Protein AF-A0A8T4TJN5-F1 (afdb_monomer_lite)

Foldseek 3Di:
DPQQQDPQNVLLVLADEEAEDPAACVQCVPPPQPVVLVVLSNDNVCSSPCQSFVFDDDDPQKTKTKHDRPDGVDLQAWIFIWIRHRNYIYGQDTGRNVVVVVCSVDPVSVVVSSVSVVVVD

Radius of gyration: 13.45 Å; chains: 1; bounding box: 33×32×41 Å

Structure (mmCIF, N/CA/C/O backbone):
data_AF-A0A8T4TJN5-F1
#
_entry.id   AF-A0A8T4TJN5-F1
#
loop_
_atom_site.group_PDB
_atom_site.id
_atom_site.type_symbol
_atom_site.label_atom_id
_atom_site.label_alt_id
_atom_site.label_comp_id
_atom_site.label_asym_id
_atom_site.label_entity_id
_atom_site.label_seq_id
_atom_site.pdbx_PDB_ins_code
_atom_site.Cartn_x
_atom_site.Cartn_y
_atom_site.Cartn_z
_atom_site.occupancy
_atom_site.B_iso_or_equiv
_atom_site.auth_seq_id
_atom_site.auth_comp_id
_atom_site.auth_asym_id
_atom_site.auth_atom_id
_atom_site.pdbx_PDB_model_num
ATOM 1 N N . MET A 1 1 ? 10.584 -13.080 -23.652 1.00 41.91 1 MET A N 1
ATOM 2 C CA . MET A 1 1 ? 11.067 -12.469 -22.401 1.00 41.91 1 MET A CA 1
ATOM 3 C C . MET A 1 1 ? 10.000 -12.822 -21.389 1.00 41.91 1 MET A C 1
ATOM 5 O O . MET A 1 1 ? 8.903 -12.296 -21.507 1.00 41.91 1 MET A O 1
ATOM 9 N N . ASP A 1 2 ? 10.237 -13.833 -20.558 1.00 42.94 2 ASP A N 1
ATOM 10 C CA . ASP A 1 2 ? 9.275 -14.248 -19.535 1.00 42.94 2 ASP A CA 1
ATOM 11 C C . ASP A 1 2 ? 9.221 -13.150 -18.471 1.00 42.94 2 ASP A C 1
ATOM 13 O O . ASP A 1 2 ? 10.130 -13.016 -17.652 1.00 42.94 2 ASP A O 1
ATOM 17 N N . GLU A 1 3 ? 8.211 -12.283 -18.546 1.00 54.41 3 GLU A N 1
ATOM 18 C CA . GLU A 1 3 ? 7.961 -11.309 -17.489 1.00 54.41 3 GLU A CA 1
ATOM 19 C C . GLU A 1 3 ? 7.572 -12.072 -16.220 1.00 54.41 3 GLU A C 1
ATOM 21 O O . GLU A 1 3 ? 6.583 -12.806 -16.193 1.00 54.41 3 GLU A O 1
ATOM 26 N N . HIS A 1 4 ? 8.362 -11.916 -15.158 1.00 66.25 4 HIS A N 1
ATOM 27 C CA . HIS A 1 4 ? 8.008 -12.431 -13.841 1.00 66.25 4 HIS A CA 1
ATOM 28 C C . HIS A 1 4 ? 6.711 -11.759 -13.367 1.00 66.25 4 HIS A C 1
ATOM 30 O O . HIS A 1 4 ? 6.685 -10.569 -13.055 1.00 66.25 4 HIS A O 1
ATOM 36 N N . ILE A 1 5 ? 5.628 -12.535 -13.317 1.00 75.81 5 ILE A N 1
ATOM 37 C CA . ILE A 1 5 ? 4.312 -12.073 -12.868 1.00 75.81 5 ILE A CA 1
ATOM 38 C C . ILE A 1 5 ? 4.326 -11.954 -11.337 1.00 75.81 5 ILE A C 1
ATOM 40 O O . ILE A 1 5 ? 4.486 -12.947 -10.623 1.00 75.81 5 ILE A O 1
ATOM 44 N N . THR A 1 6 ? 4.163 -10.737 -10.815 1.00 82.50 6 THR A N 1
ATOM 45 C CA . THR A 1 6 ? 4.217 -10.468 -9.366 1.00 82.50 6 THR A CA 1
ATOM 46 C C . THR A 1 6 ? 2.875 -10.740 -8.685 1.00 82.50 6 THR A C 1
ATOM 48 O O . THR A 1 6 ? 1.821 -10.674 -9.315 1.00 82.50 6 THR A O 1
ATOM 51 N N . HIS A 1 7 ? 2.872 -10.945 -7.361 1.00 84.00 7 HIS A N 1
ATOM 52 C CA . HIS A 1 7 ? 1.630 -11.048 -6.574 1.00 84.00 7 HIS A CA 1
ATOM 53 C C . HIS A 1 7 ? 0.692 -9.854 -6.790 1.00 84.00 7 HIS A C 1
ATOM 55 O O . HIS A 1 7 ? -0.524 -10.013 -6.785 1.00 84.00 7 HIS A O 1
ATOM 61 N N . PHE A 1 8 ? 1.255 -8.660 -6.975 1.00 89.69 8 PHE A N 1
ATOM 62 C CA . PHE A 1 8 ? 0.473 -7.452 -7.188 1.00 89.69 8 PHE A CA 1
ATOM 63 C C . PHE A 1 8 ? -0.213 -7.447 -8.555 1.00 89.69 8 PHE A C 1
ATOM 65 O O . PHE A 1 8 ? -1.390 -7.108 -8.633 1.00 89.69 8 PHE A O 1
ATOM 72 N N . SER A 1 9 ? 0.474 -7.887 -9.612 1.00 89.31 9 SER A N 1
ATOM 73 C CA . SER A 1 9 ? -0.087 -7.924 -10.968 1.00 89.31 9 SER A CA 1
ATOM 74 C C . SER A 1 9 ? -1.372 -8.763 -11.072 1.00 89.31 9 SER A C 1
ATOM 76 O O . SER A 1 9 ? -2.331 -8.325 -11.706 1.00 89.31 9 SER A O 1
ATOM 78 N N . TYR A 1 10 ? -1.454 -9.893 -10.354 1.00 88.94 10 TYR A N 1
ATOM 79 C CA . TYR A 1 10 ? -2.661 -10.729 -10.278 1.00 88.94 10 TYR A CA 1
ATOM 80 C C . TYR A 1 10 ? -3.856 -10.022 -9.629 1.00 88.94 10 TYR A C 1
ATOM 82 O O . TYR A 1 10 ? -5.006 -10.338 -9.927 1.00 88.94 10 TYR A O 1
ATOM 90 N N . LEU A 1 11 ? -3.594 -9.084 -8.720 1.00 91.19 11 LEU A N 1
ATOM 91 C CA . LEU A 1 11 ? -4.628 -8.362 -7.983 1.00 91.19 11 LEU A CA 1
ATOM 92 C C . LEU A 1 11 ? -5.018 -7.062 -8.689 1.00 91.19 11 LEU A C 1
ATOM 94 O O . LEU A 1 11 ? -6.173 -6.649 -8.626 1.00 91.19 11 LEU A O 1
ATOM 98 N N . PHE A 1 12 ? -4.066 -6.432 -9.379 1.00 91.00 12 PHE A N 1
ATOM 99 C CA . PHE A 1 12 ? -4.199 -5.082 -9.910 1.00 91.00 12 PHE A CA 1
ATOM 100 C C . PHE A 1 12 ? -5.365 -4.917 -10.888 1.00 91.00 12 PHE A C 1
ATOM 102 O O . PHE A 1 12 ? -6.075 -3.916 -10.827 1.00 91.00 12 PHE A O 1
ATOM 109 N N . GLY A 1 13 ? -5.612 -5.911 -11.747 1.00 88.81 13 GLY A N 1
ATOM 110 C CA . GLY A 1 13 ? -6.716 -5.872 -12.713 1.00 88.81 13 GLY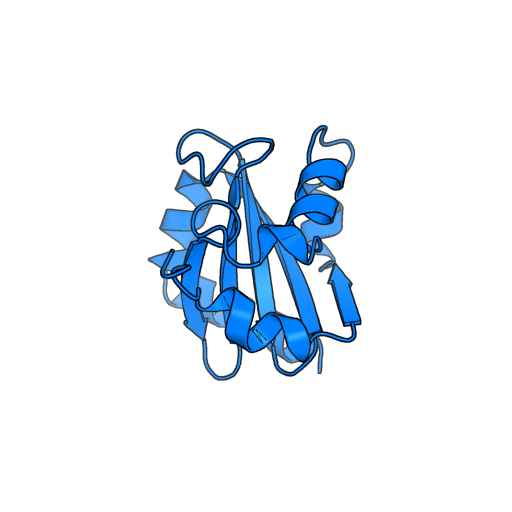 A CA 1
ATOM 111 C C . GLY A 1 13 ? -8.109 -5.768 -12.079 1.00 88.81 13 GLY A C 1
ATOM 112 O O . GLY A 1 13 ? -9.032 -5.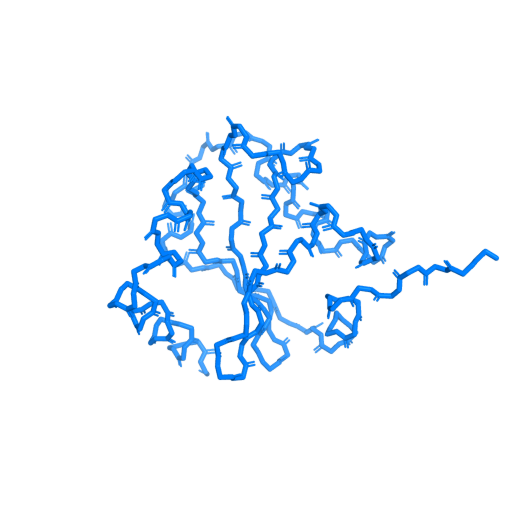283 -12.728 1.00 88.81 13 GLY A O 1
ATOM 113 N N . ASN A 1 14 ? -8.250 -6.170 -10.812 1.00 90.31 14 ASN A N 1
ATOM 114 C CA . ASN A 1 14 ? -9.512 -6.132 -10.072 1.00 90.31 14 ASN A CA 1
ATOM 115 C C . ASN A 1 14 ? -9.668 -4.867 -9.214 1.00 90.31 14 ASN A C 1
ATOM 117 O O . ASN A 1 14 ? -10.723 -4.664 -8.615 1.00 90.31 14 ASN A O 1
ATOM 121 N N . ILE A 1 15 ? -8.639 -4.015 -9.133 1.00 93.94 15 ILE A N 1
ATOM 122 C CA . ILE A 1 15 ? -8.675 -2.803 -8.312 1.00 93.94 15 ILE A CA 1
ATOM 123 C C . ILE A 1 15 ? -9.537 -1.746 -9.005 1.00 93.94 15 ILE A C 1
ATOM 125 O O . ILE A 1 15 ? -9.211 -1.284 -10.098 1.00 93.94 15 ILE A O 1
ATOM 129 N N . ASN A 1 16 ? -10.617 -1.324 -8.350 1.00 93.81 16 ASN A N 1
ATOM 130 C CA . ASN A 1 16 ? -11.518 -0.281 -8.848 1.00 93.81 16 ASN A CA 1
ATOM 131 C C . ASN A 1 16 ? -11.606 0.946 -7.926 1.00 93.81 16 ASN A C 1
ATOM 133 O O . ASN A 1 16 ? -12.182 1.962 -8.311 1.00 93.81 16 ASN A O 1
ATOM 137 N N . GLU A 1 17 ? -11.006 0.875 -6.738 1.00 95.19 17 GLU A N 1
ATOM 138 C CA . GLU A 1 17 ? -11.046 1.939 -5.743 1.00 95.19 17 GLU A CA 1
ATOM 139 C C . GLU A 1 17 ? -9.689 2.092 -5.047 1.00 95.19 17 GLU A C 1
ATOM 141 O O . GLU A 1 17 ? -9.005 1.111 -4.744 1.00 95.19 17 GLU A O 1
ATOM 146 N N . VAL A 1 18 ? -9.309 3.343 -4.778 1.00 96.31 18 VAL A N 1
ATOM 147 C CA . VAL A 1 18 ? -8.079 3.700 -4.065 1.00 96.31 18 VAL A CA 1
ATOM 148 C C . VAL A 1 18 ? -8.436 4.519 -2.830 1.00 96.31 18 VAL A C 1
ATOM 150 O O . VAL A 1 18 ? -8.993 5.611 -2.934 1.00 96.31 18 VAL A O 1
ATOM 153 N N . ILE A 1 19 ? -8.067 4.013 -1.657 1.00 96.06 19 ILE A N 1
ATOM 154 C CA . ILE A 1 19 ? -8.362 4.601 -0.351 1.00 96.06 19 ILE A CA 1
ATOM 155 C C . ILE A 1 19 ? -7.055 5.013 0.325 1.00 96.06 19 ILE A C 1
ATOM 157 O O . ILE A 1 19 ? -6.028 4.347 0.205 1.00 96.06 19 ILE A O 1
ATOM 161 N N . LYS A 1 20 ? -7.088 6.114 1.077 1.00 96.06 20 LYS A N 1
ATOM 162 C CA . LYS A 1 20 ? -5.994 6.528 1.963 1.00 96.06 20 LYS A CA 1
ATOM 163 C C . LYS A 1 20 ? -6.482 6.508 3.400 1.00 96.06 20 LYS A C 1
ATOM 165 O O . LYS A 1 20 ? -7.445 7.202 3.726 1.00 96.06 20 LYS A O 1
ATOM 170 N N . SER A 1 21 ? -5.813 5.747 4.261 1.00 95.06 21 SER A N 1
ATOM 171 C CA . SER A 1 21 ? -6.162 5.703 5.677 1.00 95.06 21 SER A CA 1
ATOM 172 C C . SER A 1 21 ? -5.969 7.072 6.332 1.00 95.06 21 SER A C 1
ATOM 174 O O . SER A 1 21 ? -5.136 7.888 5.919 1.00 95.06 21 SER A O 1
ATOM 176 N N . LYS A 1 22 ? -6.708 7.333 7.414 1.00 92.81 22 LYS A N 1
ATOM 177 C CA . LYS A 1 22 ? -6.542 8.575 8.191 1.00 92.81 22 LYS A CA 1
ATOM 178 C C . LYS A 1 22 ? -5.109 8.731 8.701 1.00 92.81 22 LYS A C 1
ATOM 180 O O . LYS A 1 22 ? -4.595 9.849 8.747 1.00 92.81 22 LYS A O 1
ATOM 185 N N . GLN A 1 23 ? -4.479 7.627 9.098 1.00 92.81 23 GLN A N 1
ATOM 186 C CA . GLN A 1 23 ? -3.108 7.628 9.594 1.00 92.81 23 GLN A CA 1
ATOM 187 C C . GLN A 1 23 ? -2.117 7.934 8.467 1.00 92.81 23 GLN A C 1
ATOM 189 O O . GLN A 1 23 ? -1.270 8.810 8.629 1.00 92.81 23 GLN A O 1
ATOM 194 N N . TYR A 1 24 ? -2.295 7.318 7.299 1.00 95.62 24 TYR A N 1
ATOM 195 C CA . TYR A 1 24 ? -1.494 7.584 6.109 1.00 95.62 24 TYR A CA 1
ATOM 196 C C . TYR A 1 24 ? -1.543 9.057 5.701 1.00 95.62 24 TYR A C 1
ATOM 198 O O . TYR A 1 24 ? -0.508 9.682 5.474 1.00 95.62 24 TYR A O 1
ATOM 206 N N . VAL A 1 25 ? -2.739 9.653 5.664 1.00 95.62 25 VAL A N 1
ATOM 207 C CA . VAL A 1 25 ? -2.918 11.077 5.329 1.00 95.62 25 VAL A CA 1
ATOM 208 C C . VAL A 1 25 ? -2.163 11.982 6.309 1.00 95.62 25 VAL A C 1
ATOM 210 O O . VAL A 1 25 ? -1.576 12.985 5.901 1.00 95.62 25 VAL A O 1
ATOM 213 N N . LYS A 1 26 ? -2.141 11.635 7.602 1.00 95.62 26 LYS A N 1
ATOM 214 C CA . LYS A 1 26 ? -1.373 12.381 8.609 1.00 95.62 26 LYS A CA 1
ATOM 215 C C . LYS A 1 26 ? 0.134 12.235 8.397 1.00 95.62 26 LYS A C 1
ATOM 217 O O . LYS A 1 26 ? 0.843 13.236 8.423 1.00 95.62 26 LYS A O 1
ATOM 222 N N . GLU A 1 27 ? 0.612 11.015 8.175 1.00 94.69 27 GLU A N 1
ATOM 223 C CA . GLU A 1 27 ? 2.041 10.697 8.039 1.00 94.69 27 GLU A CA 1
ATOM 224 C C . GLU A 1 27 ? 2.663 11.293 6.768 1.00 94.69 27 GLU A C 1
ATOM 226 O O . GLU A 1 27 ? 3.823 11.711 6.766 1.00 94.69 27 GLU A O 1
ATOM 231 N N . THR A 1 28 ? 1.874 11.386 5.698 1.00 94.94 28 THR A N 1
ATOM 232 C CA . THR A 1 28 ? 2.307 11.892 4.388 1.00 94.94 28 THR A CA 1
ATOM 233 C C . THR A 1 28 ? 2.186 13.405 4.233 1.00 94.94 28 THR A C 1
ATOM 235 O O . THR A 1 28 ? 2.621 13.962 3.219 1.00 94.94 28 THR A O 1
ATOM 238 N N . ARG A 1 29 ? 1.625 14.111 5.225 1.00 92.75 29 ARG A N 1
ATOM 239 C CA . ARG A 1 29 ? 1.426 15.561 5.149 1.00 92.75 29 ARG A CA 1
ATOM 240 C C . ARG A 1 29 ? 2.770 16.268 4.933 1.00 92.75 29 ARG A C 1
ATOM 242 O O . ARG A 1 29 ? 3.680 16.162 5.750 1.00 92.75 29 ARG A O 1
ATOM 249 N N . ASN A 1 30 ? 2.873 17.004 3.825 1.00 87.88 30 ASN A N 1
ATOM 250 C CA . ASN A 1 30 ? 4.066 17.752 3.401 1.00 87.88 30 ASN A CA 1
ATOM 251 C C . ASN A 1 30 ? 5.314 16.883 3.141 1.00 87.88 30 ASN A C 1
ATOM 253 O O . ASN A 1 30 ? 6.441 17.355 3.289 1.00 87.88 30 ASN A O 1
ATOM 257 N N . LYS A 1 31 ? 5.138 15.609 2.770 1.00 88.50 31 LYS A N 1
ATOM 258 C CA . LYS A 1 31 ? 6.249 14.720 2.413 1.00 88.50 31 LYS A CA 1
ATOM 259 C C . LYS A 1 31 ? 6.473 14.706 0.902 1.00 88.50 31 LYS A C 1
ATOM 261 O O . LYS A 1 31 ? 5.605 14.293 0.132 1.00 88.50 31 LYS A O 1
ATOM 266 N N . ASN A 1 32 ? 7.657 15.146 0.488 1.00 85.25 32 ASN A N 1
ATOM 267 C CA . ASN A 1 32 ? 8.080 15.121 -0.912 1.00 85.25 32 ASN A CA 1
ATOM 268 C C . ASN A 1 32 ? 8.249 13.673 -1.405 1.00 85.25 32 ASN A C 1
ATOM 270 O O . ASN A 1 32 ? 8.579 12.782 -0.625 1.00 85.25 32 ASN A O 1
ATOM 274 N N . GLY A 1 33 ? 7.992 13.432 -2.693 1.00 84.62 33 GLY A N 1
ATOM 275 C CA . GLY A 1 33 ? 8.126 12.113 -3.331 1.00 84.62 33 GLY A CA 1
ATOM 276 C C . GLY A 1 33 ? 6.983 11.123 -3.065 1.00 84.62 33 GLY A C 1
ATOM 277 O O . GLY A 1 33 ? 6.827 10.167 -3.823 1.00 84.62 33 GLY A O 1
ATOM 278 N N . VAL A 1 34 ? 6.127 11.354 -2.058 1.00 91.31 34 VAL A N 1
ATOM 279 C CA . VAL A 1 34 ? 4.984 10.462 -1.768 1.00 91.31 34 VAL A CA 1
ATOM 280 C C . VAL A 1 34 ? 4.014 10.413 -2.943 1.00 91.31 34 VAL A C 1
ATOM 282 O O . VAL A 1 34 ? 3.713 9.337 -3.440 1.00 91.31 34 VAL A O 1
ATOM 285 N N . ARG A 1 35 ? 3.566 11.575 -3.433 1.00 91.75 35 ARG A N 1
ATOM 286 C CA . ARG A 1 35 ? 2.598 11.650 -4.543 1.00 91.75 35 ARG A CA 1
ATOM 287 C C . ARG A 1 35 ? 3.116 11.033 -5.839 1.00 91.75 35 ARG A C 1
ATOM 289 O O . ARG A 1 35 ? 2.327 10.542 -6.634 1.00 91.75 35 ARG A O 1
ATOM 296 N N . GLU A 1 36 ? 4.418 11.119 -6.079 1.00 91.38 36 GLU A N 1
ATOM 297 C CA . GLU A 1 36 ? 5.047 10.500 -7.243 1.00 91.38 36 GLU A CA 1
ATOM 298 C C . GLU A 1 36 ? 5.042 8.980 -7.097 1.00 91.38 36 GLU A C 1
ATOM 300 O O . GLU A 1 36 ? 4.512 8.291 -7.959 1.00 91.38 36 GLU A O 1
ATOM 305 N N . THR A 1 37 ? 5.481 8.475 -5.945 1.00 91.56 37 THR A N 1
ATOM 306 C CA . THR A 1 37 ? 5.470 7.037 -5.646 1.00 91.56 37 THR A CA 1
ATOM 307 C C . THR A 1 37 ? 4.047 6.457 -5.677 1.00 91.56 37 THR A C 1
ATOM 309 O O . THR A 1 37 ? 3.836 5.375 -6.210 1.00 91.56 37 THR A O 1
ATOM 312 N N . GLU A 1 38 ? 3.035 7.178 -5.177 1.00 93.88 38 GLU A N 1
ATOM 313 C CA . GLU A 1 38 ? 1.623 6.775 -5.298 1.00 93.88 38 GLU A CA 1
ATOM 314 C C . GLU A 1 38 ? 1.191 6.605 -6.762 1.00 93.88 38 GLU A C 1
ATOM 316 O O . GLU A 1 38 ? 0.500 5.643 -7.090 1.00 93.88 38 GLU A O 1
ATOM 321 N N . LYS A 1 39 ? 1.602 7.522 -7.651 1.00 92.88 39 LYS A N 1
ATOM 322 C CA . LYS A 1 39 ? 1.310 7.415 -9.088 1.00 92.88 39 LYS A CA 1
ATOM 323 C C . LYS A 1 39 ? 2.014 6.220 -9.713 1.00 92.88 39 LYS A C 1
ATOM 325 O O . LYS A 1 39 ? 1.425 5.562 -10.561 1.00 92.88 39 LYS A O 1
ATOM 330 N N . GLU A 1 40 ? 3.247 5.940 -9.301 1.00 92.31 40 GLU A N 1
ATOM 331 C CA . GLU A 1 40 ? 3.980 4.767 -9.774 1.00 92.31 40 GLU A CA 1
ATOM 332 C C . GLU A 1 40 ? 3.307 3.467 -9.340 1.00 92.31 40 GLU A C 1
ATOM 334 O O . GLU A 1 40 ? 3.127 2.592 -10.178 1.00 92.31 40 GLU A O 1
ATOM 339 N N . ILE A 1 41 ? 2.866 3.366 -8.079 1.00 92.88 41 ILE A N 1
ATOM 340 C CA . ILE A 1 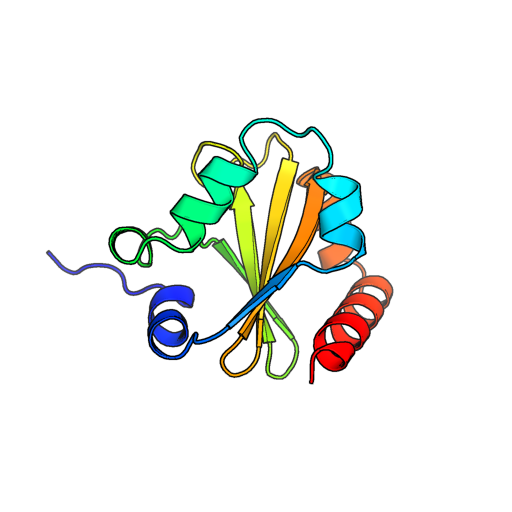41 ? 2.140 2.194 -7.553 1.00 92.88 41 ILE A CA 1
ATOM 341 C C . ILE A 1 41 ? 0.858 1.917 -8.354 1.00 92.88 41 ILE A C 1
ATOM 343 O O . ILE A 1 41 ? 0.443 0.771 -8.501 1.00 92.88 41 ILE A O 1
ATOM 347 N N . LEU A 1 42 ? 0.214 2.962 -8.872 1.00 93.75 42 LEU A N 1
ATOM 348 C CA . LEU A 1 42 ? -1.008 2.848 -9.669 1.00 93.75 42 LEU A CA 1
ATOM 349 C C . LEU A 1 42 ? -0.741 2.748 -11.179 1.00 93.75 42 LEU A C 1
ATOM 351 O O . LEU A 1 42 ? -1.689 2.690 -11.966 1.00 93.75 42 LEU A O 1
ATOM 355 N N . ASN A 1 43 ? 0.522 2.747 -11.606 1.00 92.19 43 ASN A N 1
ATOM 356 C CA . ASN A 1 43 ? 0.873 2.682 -13.014 1.00 92.19 43 ASN A CA 1
ATOM 357 C C . ASN A 1 43 ? 0.777 1.237 -13.528 1.00 92.19 43 ASN A C 1
ATOM 359 O O . ASN A 1 43 ? 1.499 0.354 -13.066 1.00 92.19 43 ASN A O 1
ATOM 363 N N . LYS A 1 44 ? -0.071 1.023 -14.543 1.00 89.88 44 LYS A N 1
ATOM 364 C CA . LYS A 1 44 ? -0.277 -0.280 -15.193 1.00 89.88 44 LYS A CA 1
ATOM 365 C C . LYS A 1 44 ? 1.016 -0.866 -15.761 1.00 89.88 44 LYS A C 1
ATOM 367 O O . LYS A 1 44 ? 1.202 -2.073 -15.707 1.00 89.88 44 LYS A O 1
ATOM 372 N N . ASP A 1 45 ? 1.925 -0.014 -16.226 1.00 90.12 45 ASP A N 1
ATOM 373 C CA . ASP A 1 45 ? 3.202 -0.437 -16.810 1.00 90.12 45 ASP A CA 1
ATOM 374 C C . ASP A 1 45 ? 4.215 -0.887 -15.744 1.00 90.12 45 ASP A C 1
ATOM 376 O O . ASP A 1 45 ? 5.269 -1.430 -16.066 1.00 90.12 45 ASP A O 1
ATOM 380 N N . LYS A 1 46 ? 3.922 -0.650 -14.457 1.00 89.12 46 LYS A N 1
ATOM 381 C CA . LYS A 1 46 ? 4.811 -0.975 -13.333 1.00 89.12 46 LYS A CA 1
ATOM 382 C C . LYS A 1 46 ? 4.297 -2.106 -12.444 1.00 89.12 46 LYS A C 1
ATOM 384 O O . LYS A 1 46 ? 4.987 -2.469 -11.497 1.00 89.12 46 LYS A O 1
ATOM 389 N N . VAL A 1 47 ? 3.161 -2.725 -12.771 1.00 90.00 47 VAL A N 1
ATOM 390 C CA . VAL A 1 47 ? 2.533 -3.778 -11.943 1.00 90.00 47 VAL A CA 1
ATOM 391 C C . VAL A 1 47 ? 3.428 -5.003 -11.732 1.00 90.00 47 VAL A C 1
ATOM 393 O O . VAL A 1 47 ? 3.345 -5.663 -10.696 1.00 90.00 47 VAL A O 1
ATOM 396 N N . ASN A 1 48 ? 4.322 -5.284 -12.685 1.00 87.81 48 ASN A N 1
ATOM 397 C CA . ASN A 1 48 ? 5.293 -6.377 -12.611 1.00 87.81 48 ASN A CA 1
ATOM 398 C C . ASN A 1 48 ? 6.604 -5.982 -11.898 1.00 87.81 48 ASN A C 1
ATOM 400 O O . ASN A 1 48 ? 7.520 -6.794 -11.793 1.00 87.81 48 ASN A O 1
ATOM 404 N N . SER A 1 49 ? 6.721 -4.759 -11.369 1.00 87.38 49 SER A N 1
ATOM 405 C CA . SER A 1 49 ? 7.906 -4.346 -10.611 1.00 87.38 49 SER A CA 1
ATOM 406 C C . SER A 1 49 ? 7.882 -4.925 -9.194 1.00 87.38 49 SER A C 1
ATOM 408 O O . SER A 1 49 ? 7.204 -4.409 -8.305 1.00 87.38 49 SER A O 1
ATOM 410 N N . GLU A 1 50 ? 8.665 -5.981 -8.951 1.00 80.25 50 GLU A N 1
ATOM 411 C CA . GLU A 1 50 ? 8.832 -6.576 -7.612 1.00 80.25 50 GLU A CA 1
ATOM 412 C C . GLU A 1 50 ? 9.370 -5.588 -6.574 1.00 80.25 50 GLU A C 1
ATOM 414 O O . GLU A 1 50 ? 9.080 -5.694 -5.380 1.00 80.25 50 GLU A O 1
ATOM 419 N N . ASN A 1 51 ? 10.175 -4.630 -7.022 1.00 80.12 51 ASN A N 1
ATOM 420 C CA . ASN A 1 51 ? 10.799 -3.661 -6.142 1.00 80.12 51 ASN A CA 1
ATOM 421 C C . ASN A 1 51 ? 9.835 -2.536 -5.735 1.00 80.12 51 ASN A C 1
ATOM 423 O O . ASN A 1 51 ? 9.929 -2.024 -4.614 1.00 80.12 51 ASN A O 1
ATOM 427 N N . LEU A 1 52 ? 8.906 -2.168 -6.622 1.00 88.62 52 LEU A N 1
ATOM 428 C CA . LEU A 1 52 ? 7.825 -1.224 -6.333 1.00 88.62 52 LEU A CA 1
ATOM 429 C C . LEU A 1 52 ? 6.706 -1.887 -5.516 1.00 88.62 52 LEU A C 1
ATOM 431 O O . LEU A 1 52 ? 6.131 -1.286 -4.606 1.00 88.62 52 LEU A O 1
ATOM 435 N N . HIS A 1 53 ? 6.425 -3.150 -5.826 1.00 91.38 53 HIS A N 1
ATOM 436 C CA . HIS A 1 53 ? 5.359 -3.941 -5.230 1.00 91.38 53 HIS A CA 1
ATOM 437 C C . HIS A 1 53 ? 5.916 -5.076 -4.385 1.00 91.38 53 HIS A C 1
ATOM 439 O O . HIS A 1 53 ? 5.582 -6.250 -4.583 1.00 91.38 53 HIS A O 1
ATOM 445 N N . LYS A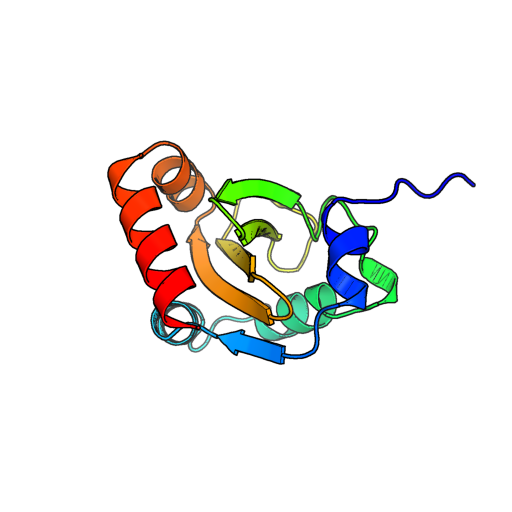 1 54 ? 6.769 -4.738 -3.412 1.00 91.06 54 LYS A N 1
ATOM 446 C CA . LYS A 1 54 ? 7.344 -5.766 -2.552 1.00 91.06 54 LYS A CA 1
ATOM 447 C C . LYS A 1 54 ? 6.238 -6.378 -1.705 1.00 91.06 54 LYS A C 1
ATOM 449 O O . LYS A 1 54 ? 5.681 -5.708 -0.839 1.00 91.06 54 LYS A O 1
ATOM 454 N N . PHE A 1 55 ? 5.932 -7.645 -1.965 1.00 92.00 55 PHE A N 1
ATOM 455 C CA . PHE A 1 55 ? 5.000 -8.417 -1.157 1.00 92.00 55 PHE A CA 1
ATOM 456 C C . PHE A 1 55 ? 5.598 -8.680 0.227 1.00 92.00 55 PHE A C 1
ATOM 458 O O . PHE A 1 55 ? 6.735 -9.147 0.335 1.00 92.00 55 PHE A O 1
ATOM 465 N N . GLU A 1 56 ? 4.824 -8.381 1.267 1.00 90.94 56 GLU A N 1
ATOM 466 C CA . GLU A 1 56 ? 5.259 -8.509 2.659 1.00 90.94 56 GLU A CA 1
ATOM 467 C C . GLU A 1 56 ? 4.555 -9.678 3.348 1.00 90.94 56 GLU A C 1
ATOM 469 O O . GLU A 1 56 ? 5.207 -10.535 3.943 1.00 90.94 56 GLU A O 1
ATOM 474 N N . LYS A 1 57 ? 3.217 -9.720 3.281 1.00 90.62 57 LYS A N 1
ATOM 475 C CA . LYS A 1 57 ? 2.411 -10.734 3.970 1.00 90.62 57 LYS A CA 1
ATOM 476 C C . LYS A 1 57 ? 0.980 -10.770 3.437 1.00 90.62 57 LYS A C 1
ATOM 478 O O . LYS A 1 57 ? 0.461 -9.757 2.981 1.00 90.62 57 LYS A O 1
ATOM 483 N N . LYS A 1 58 ? 0.310 -11.913 3.568 1.00 90.44 58 LYS A N 1
ATOM 484 C CA . LYS A 1 58 ? -1.149 -12.015 3.437 1.00 90.44 58 LYS A CA 1
ATOM 485 C C . LYS A 1 58 ? -1.781 -12.014 4.832 1.00 90.44 58 LYS A C 1
ATOM 487 O O . LYS A 1 58 ? -1.359 -12.800 5.680 1.00 90.44 58 LYS A O 1
ATOM 492 N N . LEU A 1 59 ? -2.746 -11.129 5.060 1.00 87.38 59 LEU A N 1
ATOM 493 C CA . LEU A 1 59 ? -3.551 -11.038 6.276 1.00 87.38 59 LEU A CA 1
ATOM 494 C C . LEU A 1 59 ? -5.014 -11.274 5.899 1.00 87.38 59 LEU A C 1
ATOM 496 O O . LEU A 1 59 ? -5.660 -10.377 5.364 1.00 87.38 59 LEU A O 1
ATOM 500 N N . ASP A 1 60 ? -5.507 -12.485 6.146 1.00 85.25 60 ASP A N 1
ATOM 501 C CA . ASP A 1 60 ? -6.848 -12.909 5.725 1.00 85.25 60 ASP A CA 1
ATOM 502 C C . ASP A 1 60 ? -7.078 -12.651 4.217 1.00 85.25 60 ASP A C 1
ATOM 504 O O . ASP A 1 60 ? -6.289 -13.135 3.398 1.00 85.25 60 ASP A O 1
ATOM 508 N N . ASP A 1 61 ? -8.070 -11.838 3.839 1.00 86.38 61 ASP A N 1
ATOM 509 C CA . ASP A 1 61 ? -8.359 -11.442 2.451 1.00 86.38 61 ASP A CA 1
ATOM 510 C C . ASP A 1 61 ? -7.543 -10.236 1.940 1.00 86.38 61 ASP A C 1
ATOM 512 O O . ASP A 1 61 ? -7.754 -9.757 0.821 1.00 86.38 61 ASP A O 1
ATOM 516 N N . ALA A 1 62 ? -6.601 -9.720 2.734 1.00 91.12 62 ALA A N 1
ATOM 517 C CA . ALA A 1 62 ? -5.768 -8.577 2.375 1.00 91.12 62 ALA A CA 1
ATOM 518 C C . ALA A 1 62 ? -4.316 -8.983 2.081 1.00 91.12 62 ALA A C 1
ATOM 520 O O . ALA A 1 62 ? -3.623 -9.580 2.905 1.00 91.12 62 ALA A O 1
ATOM 521 N N . CYS A 1 63 ? -3.804 -8.585 0.919 1.00 94.00 63 CYS A N 1
ATOM 522 C CA . CYS A 1 63 ? -2.391 -8.734 0.572 1.00 94.00 63 CYS A CA 1
ATOM 523 C C . CYS A 1 63 ? -1.648 -7.432 0.879 1.00 94.00 63 CYS A C 1
ATOM 525 O O . CYS A 1 63 ? -1.971 -6.395 0.302 1.00 94.00 63 CYS A O 1
ATOM 527 N N . LEU A 1 64 ? -0.666 -7.479 1.782 1.00 94.12 64 LEU A N 1
ATOM 528 C CA . LEU A 1 64 ? 0.182 -6.345 2.145 1.00 94.12 64 LEU A CA 1
ATOM 529 C C . LEU A 1 64 ? 1.398 -6.235 1.234 1.00 94.12 64 LEU A C 1
ATOM 531 O O . LEU A 1 64 ? 2.120 -7.206 0.987 1.00 94.12 64 LEU A O 1
ATOM 535 N N . PHE A 1 65 ? 1.666 -4.998 0.845 1.00 94.12 65 PHE A N 1
ATOM 536 C CA . PHE A 1 65 ? 2.786 -4.603 0.019 1.00 94.12 65 PHE A CA 1
ATOM 537 C C . PHE A 1 65 ? 3.478 -3.380 0.613 1.00 94.12 65 PHE A C 1
ATOM 539 O O . PHE A 1 65 ? 2.898 -2.606 1.386 1.00 94.12 65 PHE A O 1
ATOM 546 N N . ARG A 1 66 ? 4.723 -3.167 0.196 1.00 92.81 66 ARG A N 1
ATOM 547 C CA . ARG A 1 66 ? 5.428 -1.912 0.437 1.00 92.81 66 ARG A CA 1
ATOM 548 C C . ARG A 1 66 ? 6.130 -1.402 -0.811 1.00 92.81 66 ARG A C 1
ATOM 550 O O . ARG A 1 66 ? 6.583 -2.182 -1.643 1.00 92.81 66 ARG A O 1
ATOM 557 N N . SER A 1 67 ? 6.303 -0.086 -0.852 1.00 91.31 67 SER A N 1
ATOM 558 C CA . SER A 1 67 ? 7.126 0.624 -1.830 1.00 91.31 67 SER A CA 1
ATOM 559 C C . SER A 1 67 ? 8.116 1.545 -1.127 1.00 91.31 67 SER A C 1
ATOM 561 O O . SER A 1 67 ? 7.760 2.215 -0.156 1.00 91.31 67 SER A O 1
ATOM 563 N N . GLY A 1 68 ? 9.350 1.619 -1.627 1.00 88.56 68 GLY A N 1
ATOM 564 C CA . GLY A 1 68 ? 10.271 2.701 -1.269 1.00 88.56 68 GLY A CA 1
ATOM 565 C C . GLY A 1 68 ? 9.832 4.028 -1.896 1.00 88.56 68 GLY A C 1
ATOM 566 O O . GLY A 1 68 ? 9.094 4.026 -2.878 1.00 88.56 68 GLY A O 1
ATOM 567 N N . LEU A 1 69 ? 10.266 5.160 -1.331 1.00 82.81 69 LEU A N 1
ATOM 568 C CA . LEU A 1 69 ? 10.103 6.465 -1.982 1.00 82.81 69 LEU A CA 1
ATOM 569 C C . LEU A 1 69 ? 11.118 6.655 -3.109 1.00 82.81 69 LEU A C 1
ATOM 571 O O . LEU A 1 69 ? 12.319 6.552 -2.861 1.00 82.81 69 LEU A O 1
ATOM 575 N N . GLY A 1 70 ? 10.640 7.011 -4.304 1.00 64.25 70 GLY A N 1
ATOM 576 C CA . GLY A 1 70 ? 11.454 7.472 -5.441 1.00 64.25 70 GLY A CA 1
ATOM 577 C C . GLY A 1 70 ? 12.397 6.436 -6.069 1.00 64.25 70 GLY A C 1
ATOM 578 O O . GLY A 1 70 ? 12.896 6.669 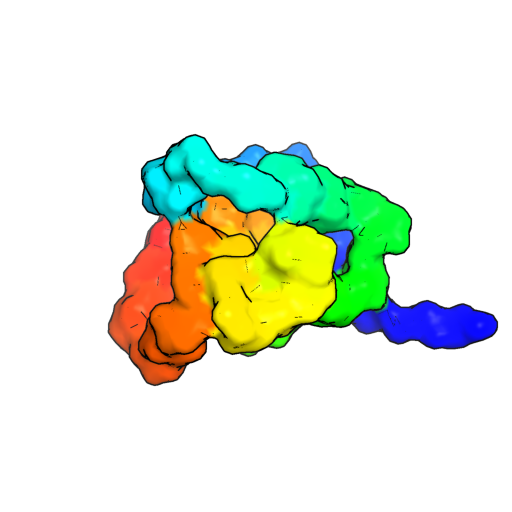-7.163 1.00 64.25 70 GLY A O 1
ATOM 579 N N . GLN A 1 71 ? 12.644 5.306 -5.404 1.00 55.94 71 GLN A N 1
ATOM 580 C CA . GLN A 1 71 ? 13.333 4.138 -5.941 1.00 55.94 71 GLN A CA 1
ATOM 581 C C . GLN A 1 71 ? 12.854 2.862 -5.244 1.00 55.94 71 GLN A C 1
ATOM 583 O O . GLN A 1 71 ? 12.697 2.816 -4.018 1.00 55.94 71 GLN A O 1
ATOM 588 N N . ASP A 1 72 ? 12.693 1.829 -6.066 1.00 52.53 72 ASP A N 1
ATOM 589 C CA . ASP A 1 72 ? 12.785 0.402 -5.775 1.00 52.53 72 ASP A CA 1
ATOM 590 C C . ASP A 1 72 ? 13.140 0.047 -4.324 1.00 52.53 72 ASP A C 1
ATOM 592 O O . ASP A 1 72 ? 14.304 0.026 -3.919 1.00 52.53 72 ASP A O 1
ATOM 596 N N . GLY A 1 73 ? 12.099 -0.249 -3.537 1.00 53.44 73 GLY A N 1
ATOM 597 C CA . GLY A 1 73 ? 12.166 -1.032 -2.303 1.00 53.44 73 GLY A CA 1
ATOM 598 C C . GLY A 1 73 ? 13.206 -0.631 -1.252 1.00 53.44 73 GLY A C 1
ATOM 599 O O . GLY A 1 73 ? 13.543 -1.483 -0.421 1.00 53.44 73 GLY A O 1
ATOM 600 N N . ASN A 1 74 ? 13.723 0.602 -1.270 1.00 57.91 74 ASN A N 1
ATOM 601 C CA . ASN A 1 74 ? 14.967 0.929 -0.581 1.00 57.91 74 ASN A CA 1
ATOM 602 C C . ASN A 1 74 ? 14.820 0.796 0.946 1.00 57.91 74 ASN A C 1
ATOM 604 O O . ASN A 1 74 ? 14.174 1.605 1.612 1.00 57.91 74 ASN A O 1
ATOM 608 N N . LYS A 1 75 ? 15.467 -0.233 1.510 1.00 62.66 75 LYS A N 1
ATOM 609 C CA . LYS A 1 75 ? 15.451 -0.594 2.942 1.00 62.66 75 LYS A CA 1
ATOM 610 C C . LYS A 1 75 ? 16.038 0.485 3.872 1.00 62.66 75 LYS A C 1
ATOM 612 O O . LYS A 1 75 ? 16.081 0.313 5.086 1.00 62.66 75 LYS A O 1
ATOM 617 N N . LYS A 1 76 ? 16.549 1.589 3.320 1.00 64.56 76 LYS A N 1
ATOM 618 C CA . LYS A 1 76 ? 17.268 2.640 4.057 1.00 64.56 76 LYS A CA 1
ATOM 619 C C . LYS A 1 76 ? 16.428 3.879 4.384 1.00 64.56 76 LYS A C 1
ATOM 621 O O . LYS A 1 76 ? 16.967 4.800 4.986 1.00 64.56 76 LYS A O 1
ATOM 626 N N . SER A 1 77 ? 15.158 3.934 3.981 1.00 82.94 77 SER A N 1
ATOM 627 C CA . SER A 1 77 ? 14.337 5.145 4.115 1.00 82.94 77 SER A CA 1
ATOM 628 C C . SER A 1 77 ? 12.886 4.838 4.499 1.00 82.94 77 SER A C 1
ATOM 630 O O . SER A 1 77 ? 12.545 3.723 4.899 1.00 82.94 77 SER A O 1
ATOM 632 N N . ASN A 1 78 ? 12.033 5.856 4.412 1.00 89.62 78 ASN A N 1
ATOM 633 C CA . ASN A 1 78 ? 10.595 5.716 4.553 1.00 89.62 78 ASN A CA 1
ATOM 634 C C . ASN A 1 78 ? 10.005 4.894 3.408 1.00 89.62 78 ASN A C 1
ATOM 636 O O . ASN A 1 78 ? 10.422 5.005 2.252 1.00 89.62 78 ASN A O 1
ATOM 640 N N . VAL A 1 79 ? 9.003 4.097 3.755 1.00 91.94 79 VAL A N 1
ATOM 641 C CA . VAL A 1 79 ? 8.248 3.249 2.844 1.00 91.94 79 VAL A CA 1
ATOM 642 C C . VAL A 1 79 ? 6.772 3.616 2.901 1.00 91.94 79 VAL A C 1
ATOM 644 O O . VAL A 1 79 ? 6.250 4.019 3.942 1.00 91.94 79 VAL A O 1
ATOM 647 N N . ILE A 1 80 ? 6.098 3.459 1.769 1.00 93.81 80 ILE A N 1
ATOM 648 C CA . ILE A 1 80 ? 4.642 3.453 1.684 1.00 93.81 80 ILE A CA 1
ATOM 649 C C . ILE A 1 80 ? 4.195 2.009 1.869 1.00 93.81 80 ILE A C 1
ATOM 651 O O . ILE A 1 80 ? 4.584 1.139 1.094 1.00 93.81 80 ILE A O 1
ATOM 655 N N . VAL A 1 81 ? 3.381 1.768 2.888 1.00 94.44 81 VAL A N 1
ATOM 656 C CA . VAL A 1 81 ? 2.743 0.479 3.150 1.00 94.44 81 VAL A CA 1
ATOM 657 C C . VAL A 1 81 ? 1.300 0.570 2.693 1.00 94.44 81 VAL A C 1
ATOM 659 O O . VAL A 1 81 ? 0.580 1.504 3.059 1.00 94.44 81 VAL A O 1
ATOM 662 N N . TYR A 1 82 ? 0.877 -0.406 1.907 1.00 95.94 82 TYR A N 1
ATOM 663 C CA . TYR A 1 82 ? -0.468 -0.475 1.361 1.00 95.94 82 TYR A CA 1
ATOM 664 C C . TYR A 1 82 ? -0.925 -1.925 1.279 1.00 95.94 82 TYR A C 1
ATOM 666 O O . TYR A 1 82 ? -0.112 -2.848 1.316 1.00 95.94 82 TYR A O 1
ATOM 674 N N . CYS A 1 83 ? -2.230 -2.133 1.185 1.00 95.69 83 CYS A N 1
ATOM 675 C CA . CYS A 1 83 ? -2.781 -3.446 0.898 1.00 95.69 83 CYS A CA 1
ATOM 676 C C . CYS A 1 83 ? -3.711 -3.407 -0.306 1.00 95.69 83 CYS A C 1
ATOM 678 O O . CYS A 1 83 ? -4.244 -2.358 -0.667 1.00 95.69 83 CYS A O 1
ATOM 680 N N . VAL A 1 84 ? -3.908 -4.578 -0.901 1.00 95.06 84 VAL A N 1
ATOM 681 C CA . VAL A 1 84 ? -5.071 -4.843 -1.740 1.00 95.06 84 VAL A CA 1
ATOM 682 C C . VAL A 1 84 ? -6.007 -5.735 -0.939 1.00 95.06 84 VAL A C 1
ATOM 684 O O . VAL A 1 84 ? -5.603 -6.817 -0.515 1.00 95.06 84 VAL A O 1
ATOM 687 N N . HIS A 1 85 ? -7.224 -5.259 -0.699 1.00 92.62 85 HIS A N 1
ATOM 688 C CA . HIS A 1 85 ? -8.273 -5.974 0.021 1.00 92.62 85 HIS A CA 1
ATOM 689 C C . HIS A 1 85 ? -9.534 -5.970 -0.844 1.00 92.62 85 HIS A C 1
ATOM 691 O O . HIS A 1 85 ? -10.050 -4.903 -1.191 1.00 92.62 85 HIS A O 1
ATOM 697 N N . LYS A 1 86 ? -10.009 -7.161 -1.229 1.00 88.75 86 LYS A N 1
ATOM 698 C CA . LYS A 1 86 ? -11.065 -7.329 -2.243 1.00 88.75 86 LYS A CA 1
ATOM 699 C C . LYS A 1 86 ? -10.665 -6.595 -3.541 1.00 88.75 86 LYS A C 1
ATOM 701 O O . LYS A 1 86 ? -9.639 -6.922 -4.128 1.00 88.75 86 LYS A O 1
ATOM 706 N N . ASN A 1 87 ? -11.411 -5.564 -3.935 1.00 91.69 87 ASN A N 1
ATOM 707 C CA . ASN A 1 87 ? -11.174 -4.767 -5.149 1.00 91.69 87 ASN A CA 1
ATOM 708 C C . ASN A 1 87 ? -10.597 -3.370 -4.843 1.00 91.69 87 ASN A C 1
ATOM 710 O O . ASN A 1 87 ? -10.651 -2.466 -5.677 1.00 91.69 87 ASN A O 1
ATOM 714 N N . ARG A 1 88 ? -10.076 -3.166 -3.628 1.00 93.62 88 ARG A N 1
ATOM 715 C CA . ARG A 1 88 ? -9.636 -1.859 -3.126 1.00 93.62 88 ARG A CA 1
ATOM 716 C C . ARG A 1 88 ? -8.140 -1.863 -2.856 1.00 93.62 88 ARG A C 1
ATOM 718 O O . ARG A 1 88 ? -7.639 -2.763 -2.182 1.00 93.62 88 ARG A O 1
ATOM 725 N N . LEU A 1 89 ? -7.442 -0.826 -3.311 1.00 96.69 89 LEU A N 1
ATOM 726 C CA . LEU A 1 89 ? -6.091 -0.514 -2.854 1.00 96.69 89 LEU A CA 1
ATOM 727 C C . LEU A 1 89 ? -6.177 0.477 -1.700 1.00 96.69 89 LEU A C 1
ATOM 729 O O . LEU A 1 89 ? -6.697 1.577 -1.866 1.00 96.69 89 LEU A O 1
ATOM 733 N N . VAL A 1 90 ? -5.640 0.119 -0.540 1.00 96.62 90 VAL A N 1
ATOM 734 C CA . VAL A 1 90 ? -5.656 0.979 0.646 1.00 96.62 90 VAL A CA 1
ATOM 735 C C . VAL A 1 90 ? -4.230 1.362 1.009 1.00 96.62 90 VAL A C 1
ATOM 737 O O . VAL A 1 90 ? -3.433 0.515 1.407 1.00 96.62 90 VAL A O 1
ATOM 740 N N . PHE A 1 91 ? -3.899 2.648 0.915 1.00 96.94 91 PHE A N 1
ATOM 741 C CA . PHE A 1 91 ? -2.675 3.191 1.495 1.00 96.94 91 PHE A CA 1
ATOM 742 C C . PHE A 1 91 ? -2.826 3.274 3.013 1.00 96.94 91 PHE A C 1
ATOM 744 O O . PHE A 1 91 ? -3.678 4.007 3.519 1.00 96.94 91 PHE A O 1
ATOM 751 N N . LEU A 1 92 ? -2.005 2.516 3.739 1.00 95.25 92 LEU A N 1
ATOM 752 C CA . LEU A 1 92 ? -2.161 2.299 5.176 1.00 95.25 92 LEU A CA 1
ATOM 753 C C . LEU A 1 92 ? -1.232 3.176 6.000 1.00 95.25 92 LEU A C 1
ATOM 755 O O . LEU A 1 92 ? -1.698 3.837 6.925 1.00 95.25 92 LEU A O 1
ATOM 759 N N . ARG A 1 93 ? 0.072 3.166 5.697 1.00 94.50 93 ARG A N 1
ATOM 760 C CA . ARG A 1 93 ? 1.106 3.827 6.508 1.00 94.50 93 ARG A CA 1
ATOM 761 C C . ARG A 1 93 ? 2.231 4.404 5.656 1.00 94.50 93 ARG A C 1
ATOM 763 O O . ARG A 1 93 ? 2.541 3.892 4.583 1.00 94.50 93 ARG A O 1
ATOM 770 N N . PHE A 1 94 ? 2.840 5.471 6.149 1.00 93.94 94 PHE A N 1
ATOM 771 C CA . PHE A 1 94 ? 4.078 6.036 5.638 1.00 93.94 94 PHE A CA 1
ATOM 772 C C . PHE A 1 94 ? 5.068 6.163 6.796 1.00 93.94 94 PHE A C 1
ATOM 774 O O . PHE A 1 94 ? 4.964 7.061 7.629 1.00 93.94 94 PHE A O 1
ATOM 781 N N . VAL A 1 95 ? 5.994 5.213 6.880 1.00 92.44 95 VAL A N 1
ATOM 782 C CA . VAL A 1 95 ? 6.843 5.001 8.064 1.00 92.44 95 VAL A CA 1
ATOM 783 C C . VAL A 1 95 ? 8.259 4.631 7.658 1.00 92.44 95 VAL A C 1
ATOM 785 O O . VAL A 1 95 ? 8.494 4.207 6.526 1.00 92.44 95 VAL A O 1
ATOM 788 N N . HIS A 1 96 ? 9.213 4.749 8.579 1.00 91.81 96 HIS A N 1
ATOM 789 C CA . HIS A 1 96 ? 10.577 4.313 8.314 1.00 91.81 96 HIS A CA 1
ATOM 790 C C . HIS A 1 96 ? 10.636 2.785 8.142 1.00 91.81 96 HIS A C 1
ATOM 792 O O . HIS A 1 96 ? 9.978 2.052 8.881 1.00 91.81 96 HIS A O 1
ATOM 798 N N . HIS A 1 97 ? 11.461 2.273 7.220 1.00 89.69 97 HIS A N 1
ATOM 799 C CA . HIS A 1 97 ? 11.548 0.832 6.938 1.00 89.69 97 HIS A CA 1
ATOM 800 C C . HIS A 1 97 ? 11.760 -0.025 8.198 1.00 89.69 97 HIS A C 1
ATOM 802 O O . HIS A 1 97 ? 11.026 -0.977 8.428 1.00 89.69 97 HIS A O 1
ATOM 808 N N . LYS A 1 98 ? 12.693 0.371 9.072 1.00 89.06 98 LYS A N 1
ATOM 809 C CA . LYS A 1 98 ? 12.944 -0.332 10.346 1.00 89.06 98 LYS A CA 1
ATOM 810 C C . LYS A 1 98 ? 11.742 -0.347 11.297 1.00 89.06 98 LYS A C 1
ATOM 812 O O . LYS A 1 98 ? 11.624 -1.245 12.123 1.00 89.06 98 LYS A O 1
ATOM 817 N N . GLU A 1 99 ? 10.892 0.677 11.256 1.00 89.62 99 GLU A N 1
ATOM 818 C CA . GLU A 1 99 ? 9.669 0.701 12.067 1.00 89.62 99 GLU A CA 1
ATOM 819 C C . GLU A 1 99 ? 8.628 -0.248 11.484 1.00 89.62 99 GLU A C 1
ATOM 821 O O . GLU A 1 99 ? 7.959 -0.953 12.234 1.00 89.62 99 GLU A O 1
ATOM 826 N N . TRP A 1 100 ? 8.541 -0.313 10.154 1.00 90.50 100 TRP A N 1
ATOM 827 C CA . TRP A 1 100 ? 7.700 -1.279 9.463 1.00 90.50 100 TRP A CA 1
ATOM 828 C C . TRP A 1 100 ? 8.101 -2.729 9.762 1.00 90.50 100 TRP A C 1
ATOM 830 O O . TRP A 1 100 ? 7.238 -3.523 10.122 1.00 90.50 100 TRP A O 1
ATOM 840 N N . GLU A 1 101 ? 9.395 -3.060 9.716 1.00 88.38 101 GLU A N 1
ATOM 841 C CA . GLU A 1 101 ? 9.885 -4.401 10.079 1.00 88.38 101 GLU A CA 1
ATOM 842 C C . GLU A 1 101 ? 9.454 -4.785 11.506 1.00 88.38 101 GLU A C 1
ATOM 844 O O . GLU A 1 101 ? 8.867 -5.842 11.728 1.00 88.38 101 GLU A O 1
ATOM 849 N N . LYS A 1 102 ? 9.611 -3.870 12.472 1.00 88.62 102 LYS A N 1
ATOM 850 C CA . LYS A 1 102 ? 9.150 -4.091 13.855 1.00 88.62 102 LYS A CA 1
ATOM 851 C C . LYS A 1 102 ? 7.634 -4.267 13.971 1.00 88.62 102 LYS A C 1
ATOM 853 O O . LYS A 1 102 ? 7.167 -4.969 14.868 1.00 88.62 102 LYS A O 1
ATOM 858 N N . LEU A 1 103 ? 6.853 -3.585 13.131 1.00 86.50 103 LEU A N 1
ATOM 859 C CA . LEU A 1 103 ? 5.397 -3.731 13.101 1.00 86.50 103 LEU A CA 1
ATOM 860 C C . LEU A 1 103 ? 4.994 -5.108 12.567 1.00 86.50 103 LEU A C 1
ATOM 862 O O . LEU A 1 103 ? 4.105 -5.724 13.152 1.00 86.50 103 LEU A O 1
ATOM 866 N N . LEU A 1 104 ? 5.664 -5.592 11.518 1.00 84.88 104 LEU A N 1
ATOM 867 C CA . LEU A 1 104 ? 5.446 -6.922 10.945 1.00 84.88 104 LEU A CA 1
ATOM 868 C C . LEU A 1 104 ? 5.780 -8.052 11.924 1.00 84.88 104 LEU A C 1
ATOM 870 O O . LEU A 1 104 ? 5.029 -9.024 12.009 1.00 84.88 104 LEU A O 1
ATOM 874 N N . ASP A 1 105 ? 6.858 -7.914 12.693 1.00 85.56 105 ASP A N 1
ATOM 875 C CA . ASP A 1 105 ? 7.268 -8.932 13.667 1.00 85.56 105 ASP A CA 1
ATOM 876 C C . ASP A 1 105 ? 6.354 -8.972 14.904 1.00 85.56 105 ASP A C 1
ATOM 878 O O . ASP A 1 105 ? 6.285 -9.972 15.625 1.00 85.56 105 ASP A O 1
ATOM 882 N N . ASN A 1 106 ? 5.607 -7.896 15.168 1.00 86.69 106 ASN A N 1
ATOM 883 C CA . ASN A 1 106 ? 4.738 -7.801 16.331 1.00 86.69 106 ASN A CA 1
ATOM 884 C C . ASN A 1 106 ? 3.294 -8.213 16.008 1.00 86.69 106 ASN A C 1
ATOM 886 O O . ASN A 1 106 ? 2.477 -7.426 15.527 1.00 86.69 106 ASN A O 1
ATOM 890 N N . HIS A 1 107 ? 2.938 -9.434 16.406 1.00 80.31 107 HIS A N 1
ATOM 891 C CA . HIS A 1 107 ? 1.606 -10.008 16.206 1.00 80.31 107 HIS A CA 1
ATOM 892 C C . HIS A 1 107 ? 0.447 -9.154 16.765 1.00 80.31 107 HIS A C 1
ATOM 894 O O . HIS A 1 107 ? -0.640 -9.140 16.189 1.00 80.31 107 HIS A O 1
ATOM 900 N N . LYS A 1 108 ? 0.644 -8.413 17.869 1.00 81.56 108 LYS A N 1
ATOM 901 C CA . LYS A 1 108 ? -0.407 -7.524 18.402 1.00 81.56 108 LYS A CA 1
ATOM 902 C C . LYS A 1 108 ? -0.638 -6.323 17.487 1.00 81.56 108 LYS A C 1
ATOM 904 O O . LYS A 1 108 ? -1.787 -5.963 17.250 1.00 81.56 108 LYS A O 1
ATOM 909 N N . ASN A 1 109 ? 0.434 -5.732 16.964 1.00 81.12 109 ASN A N 1
ATOM 910 C CA . ASN A 1 109 ? 0.345 -4.584 16.063 1.00 81.12 109 ASN A CA 1
ATOM 911 C C . ASN A 1 109 ? -0.265 -4.979 14.716 1.00 81.12 109 ASN A C 1
ATOM 913 O O . ASN A 1 109 ? -1.102 -4.245 14.194 1.00 81.12 109 ASN A O 1
ATOM 917 N N . LEU A 1 110 ? 0.080 -6.164 14.203 1.00 81.44 110 LEU A N 1
A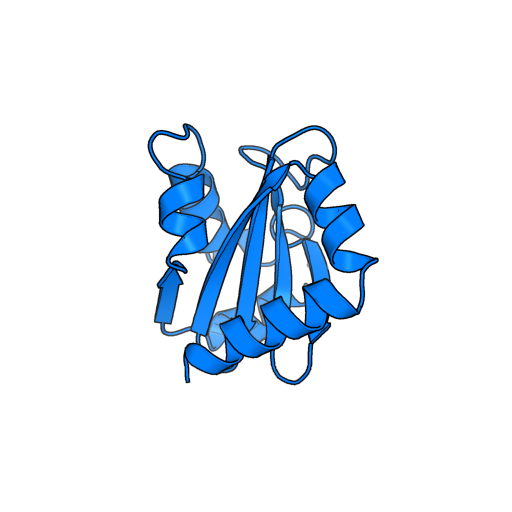TOM 918 C CA . LEU A 1 110 ? -0.554 -6.716 13.007 1.00 81.44 110 LEU A CA 1
ATOM 919 C C . LEU A 1 110 ? -2.063 -6.869 13.175 1.00 81.44 110 LEU A C 1
ATOM 921 O O . LEU A 1 110 ? -2.804 -6.391 12.329 1.00 81.44 110 LEU A O 1
ATOM 925 N N . LYS A 1 111 ? -2.533 -7.418 14.299 1.00 83.69 111 LYS A N 1
ATOM 926 C CA . LYS A 1 111 ? -3.977 -7.529 14.569 1.00 83.69 111 LYS A CA 1
ATOM 927 C C . LYS A 1 111 ? -4.700 -6.184 14.608 1.00 83.69 111 LYS A C 1
ATOM 929 O O . LYS A 1 111 ? -5.879 -6.108 14.276 1.00 83.69 111 LYS A O 1
ATOM 934 N N . VAL A 1 112 ? -4.031 -5.122 15.055 1.00 85.19 112 VAL A N 1
ATOM 935 C CA . VAL A 1 112 ? -4.602 -3.767 15.006 1.00 85.19 112 VAL A CA 1
ATOM 936 C C . VAL A 1 112 ? -4.714 -3.295 13.558 1.00 85.19 112 VAL A C 1
ATOM 938 O O . VAL A 1 112 ? -5.755 -2.766 13.181 1.00 85.19 112 VAL A O 1
ATOM 941 N N . LEU A 1 113 ? -3.682 -3.537 12.746 1.00 83.88 113 LEU A N 1
ATOM 942 C CA . LEU A 1 113 ? -3.688 -3.207 11.322 1.00 83.88 113 LEU A CA 1
ATOM 943 C C . LEU A 1 113 ? -4.761 -3.997 10.554 1.00 83.88 113 LEU A C 1
ATOM 945 O O . LEU A 1 113 ? -5.466 -3.416 9.739 1.00 83.88 113 LEU A O 1
ATOM 949 N N . GLU A 1 114 ? -4.940 -5.286 10.851 1.00 83.94 114 GLU A N 1
ATOM 950 C CA . GLU A 1 114 ? -6.011 -6.126 10.290 1.00 83.94 114 GLU A CA 1
ATOM 951 C C . GLU A 1 114 ? -7.388 -5.527 10.567 1.00 83.94 114 GLU A C 1
ATOM 953 O O . GLU A 1 114 ? -8.178 -5.321 9.651 1.00 83.94 114 GLU A O 1
ATOM 958 N N . LYS A 1 115 ? -7.655 -5.168 11.828 1.00 86.06 115 LYS A N 1
ATOM 959 C CA . LYS A 1 115 ? -8.912 -4.513 12.211 1.00 86.06 115 LYS A CA 1
ATOM 960 C C . LYS A 1 115 ? -9.115 -3.176 11.505 1.00 86.06 115 LYS A C 1
ATOM 962 O O . LYS A 1 115 ? -10.246 -2.831 11.182 1.00 86.06 115 LYS A O 1
ATOM 967 N N . GLU A 1 116 ? -8.042 -2.421 11.274 1.00 85.81 116 GLU A N 1
ATOM 968 C CA . GLU A 1 116 ? -8.114 -1.179 10.506 1.00 85.81 116 GLU A CA 1
ATOM 969 C C . GLU A 1 116 ? -8.488 -1.456 9.044 1.00 85.81 116 GLU A C 1
ATOM 971 O O . GLU A 1 116 ? -9.376 -0.794 8.516 1.00 85.81 116 GLU A O 1
ATOM 976 N N . ILE A 1 117 ? -7.877 -2.457 8.403 1.00 85.31 117 ILE A N 1
ATOM 977 C CA . ILE A 1 117 ? -8.186 -2.845 7.018 1.00 85.31 117 ILE A CA 1
ATOM 978 C C . ILE A 1 117 ? -9.660 -3.251 6.874 1.00 85.31 117 ILE A C 1
ATOM 980 O O . ILE A 1 117 ? -10.330 -2.798 5.946 1.00 85.31 117 ILE A O 1
ATOM 984 N N . LEU A 1 118 ? -10.181 -4.035 7.822 1.00 84.31 118 LEU A N 1
ATOM 985 C CA . LEU A 1 118 ? -11.586 -4.458 7.851 1.00 84.31 118 LEU A CA 1
ATOM 986 C C . LEU A 1 118 ? -12.565 -3.296 8.079 1.00 84.31 118 LEU A C 1
ATOM 988 O O . LEU A 1 118 ? -13.735 -3.399 7.741 1.00 84.31 118 LEU A O 1
ATOM 992 N N . SER A 1 119 ? -12.114 -2.157 8.611 1.00 86.00 119 SER A N 1
ATOM 993 C CA . SER A 1 119 ? -12.984 -0.980 8.756 1.00 86.00 119 SER A CA 1
ATOM 994 C C . SER A 1 119 ? -13.295 -0.272 7.432 1.00 86.00 119 SER A C 1
ATOM 996 O O . SER A 1 119 ? -14.156 0.606 7.402 1.00 86.00 119 SER A O 1
ATOM 998 N N . TYR A 1 120 ? -12.605 -0.645 6.350 1.00 77.19 120 TYR A N 1
ATOM 999 C CA . TYR A 1 120 ? -12.848 -0.151 4.996 1.00 77.19 120 TYR A CA 1
ATOM 1000 C C . TYR A 1 120 ? -13.710 -1.119 4.174 1.00 77.19 120 TYR A C 1
ATOM 1002 O O . TYR A 1 120 ? -13.537 -1.168 2.957 1.00 77.19 120 TYR A O 1
ATOM 1010 N N . GLU A 1 121 ? -14.570 -1.922 4.811 1.00 66.69 121 GLU A N 1
ATOM 1011 C CA . GLU A 1 121 ? -15.627 -2.711 4.151 1.00 66.69 121 GLU A CA 1
ATOM 1012 C C . GLU A 1 121 ? -16.773 -1.849 3.607 1.00 66.69 121 GLU A C 1
ATOM 1014 O O . GLU A 1 121 ? -17.159 -0.855 4.256 1.00 66.69 121 GLU A O 1
#

pLDDT: mean 86.56, std 11.07, range [41.91, 96.94]

Sequence (121 aa):
MDEHITHFSYLFGNINEVIKSKQYVKETRNKNGVRETEKEILNKDKVNSENLHKFEKKLDDACLFRSGLGQDGNKKSNVIVYCVHKNRLVFLRFVHHKEWEKLLDNHKNLKVLEKEILSYE

Secondary structure (DSSP, 8-state):
------HHHHHHTT--EEEE-HHHHHHTTT-TTHHHHHHHHT-GGGTT-TTTSEEEEEETTEEEEEEESSSTT-TTSEEEEEEEETTEEEEEEEEEHHHHHHHHH-HHHHHHHHHHHHTT-